Protein AF-A0A202B322-F1 (afdb_monomer_lite)

Sequence (171 aa):
MKYLLLSIAALPLSANAETVQSCRLSAQNTITISRDKKIADTYLYFIESNHNKRELIFSTEEESRGSDVQIVCAGKKQKAIIVSGEFTSNYIKGLAINEHGRIDFSEKVRPAIAYTKTSEMMIIFRTDKKWDSNNIYTVYKLTGNEKQSDESFGTDTKPSQHGYEVTILNR

Organism: Chromobacterium violaceum (NCBI:txid536)

pLDDT: mean 87.21, std 14.97, range [40.38, 97.62]

Radius of gyration: 19.53 Å; chains: 1; bounding box: 43×38×74 Å

Structure (mmCIF, N/CA/C/O backbone):
data_AF-A0A202B322-F1
#
_entry.id   AF-A0A202B322-F1
#
loop_
_atom_site.group_PDB
_atom_site.id
_atom_site.type_symbol
_atom_site.label_atom_id
_atom_site.label_alt_id
_atom_site.label_comp_id
_atom_site.label_asym_id
_atom_site.label_entity_id
_atom_site.label_seq_id
_atom_site.pdbx_PDB_ins_code
_atom_site.Cartn_x
_atom_site.Cartn_y
_atom_site.Cartn_z
_atom_site.occupancy
_atom_site.B_iso_or_equiv
_atom_site.auth_seq_id
_atom_site.auth_comp_id
_atom_site.auth_asym_id
_atom_site.auth_atom_id
_atom_site.pdbx_PDB_model_num
ATOM 1 N N . MET A 1 1 ? 26.175 20.345 -57.514 1.00 40.38 1 MET A N 1
ATOM 2 C CA . MET A 1 1 ? 26.183 19.572 -56.250 1.00 40.38 1 MET A CA 1
ATOM 3 C C . MET A 1 1 ? 24.925 19.919 -55.475 1.00 40.38 1 MET A C 1
ATOM 5 O O . MET A 1 1 ? 24.729 21.087 -55.174 1.00 40.38 1 MET A O 1
ATOM 9 N N . LYS A 1 2 ? 24.030 18.951 -55.259 1.00 40.94 2 LYS A N 1
ATOM 10 C CA . LYS A 1 2 ? 22.711 19.154 -54.641 1.00 40.94 2 LYS A CA 1
ATOM 11 C C . LYS A 1 2 ? 22.749 18.464 -53.274 1.00 40.94 2 LYS A C 1
ATOM 13 O O . 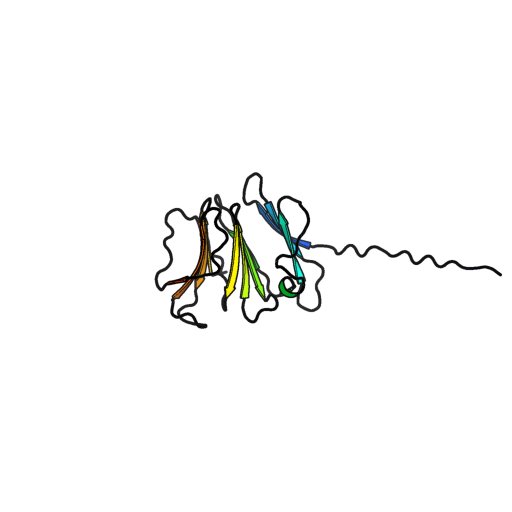LYS A 1 2 ? 22.791 17.241 -53.224 1.00 40.94 2 LYS A O 1
ATOM 18 N N . TYR A 1 3 ? 22.842 19.239 -52.194 1.00 45.84 3 TYR A N 1
ATOM 19 C CA . TYR A 1 3 ? 22.852 18.708 -50.830 1.00 45.84 3 TYR A CA 1
ATOM 20 C C . TYR A 1 3 ? 21.419 18.367 -50.419 1.00 45.84 3 TYR A C 1
ATOM 22 O O . TYR A 1 3 ? 20.568 19.250 -50.325 1.00 45.84 3 TYR A O 1
ATOM 30 N N . LEU A 1 4 ? 21.147 17.077 -50.226 1.00 48.16 4 LEU A N 1
ATOM 31 C CA . LEU A 1 4 ? 19.883 16.581 -49.694 1.00 48.16 4 LEU A CA 1
ATOM 32 C C . LEU A 1 4 ? 19.990 16.594 -48.160 1.00 48.16 4 LEU A C 1
ATOM 34 O O . LEU A 1 4 ? 20.642 15.736 -47.570 1.00 48.16 4 LEU A O 1
ATOM 38 N N . LEU A 1 5 ? 19.399 17.600 -47.517 1.00 52.56 5 LEU A N 1
ATOM 39 C CA . LEU A 1 5 ? 19.225 17.637 -46.064 1.00 52.56 5 LEU A CA 1
ATOM 40 C C . LEU A 1 5 ? 18.084 16.681 -45.692 1.00 52.56 5 LEU A C 1
ATOM 42 O O . LEU A 1 5 ? 16.914 16.993 -45.905 1.00 52.56 5 LEU A O 1
ATOM 46 N N . LEU A 1 6 ? 18.425 15.504 -45.164 1.00 46.97 6 LEU A N 1
ATOM 47 C CA . LEU A 1 6 ? 17.457 14.601 -44.543 1.00 46.97 6 LEU A CA 1
ATOM 48 C C . LEU A 1 6 ? 17.164 15.109 -43.122 1.00 46.97 6 LEU A C 1
ATOM 50 O O . LEU A 1 6 ? 17.915 14.847 -42.185 1.00 46.97 6 LEU A O 1
ATOM 54 N N . SER A 1 7 ? 16.076 15.859 -42.957 1.00 55.31 7 SER A N 1
ATOM 55 C CA . SER A 1 7 ? 15.528 16.171 -41.636 1.00 55.31 7 SER A CA 1
ATOM 56 C C . SER A 1 7 ? 14.875 14.916 -41.062 1.00 55.31 7 SER A C 1
ATOM 58 O O . SER A 1 7 ? 13.772 14.541 -41.456 1.00 55.31 7 SER A O 1
ATOM 60 N N . ILE A 1 8 ? 15.558 14.255 -40.127 1.00 57.81 8 ILE A N 1
ATOM 61 C CA . ILE A 1 8 ? 14.954 13.211 -39.298 1.00 57.81 8 ILE A CA 1
ATOM 62 C C . ILE A 1 8 ? 13.997 13.917 -38.337 1.00 57.81 8 ILE A C 1
ATOM 64 O O . ILE A 1 8 ? 14.413 14.512 -37.344 1.00 57.81 8 ILE A O 1
ATOM 68 N N . ALA A 1 9 ? 12.706 13.892 -38.663 1.00 49.44 9 ALA A N 1
ATOM 69 C CA . ALA A 1 9 ? 11.659 1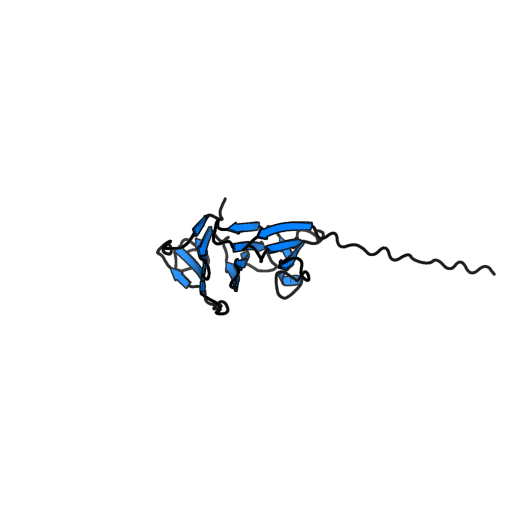4.264 -37.730 1.00 49.44 9 ALA A CA 1
ATOM 70 C C . ALA A 1 9 ? 11.661 13.237 -36.590 1.00 49.44 9 ALA A C 1
ATOM 72 O O . ALA A 1 9 ? 11.190 12.110 -36.749 1.00 49.44 9 ALA A O 1
ATOM 73 N N . ALA A 1 10 ? 12.235 13.613 -35.448 1.00 49.78 10 ALA A N 1
ATOM 74 C CA . ALA A 1 10 ? 12.072 12.877 -34.207 1.00 49.78 10 ALA A CA 1
ATOM 75 C C . ALA A 1 10 ? 10.594 12.971 -33.805 1.00 49.78 10 ALA A C 1
ATOM 77 O O . ALA A 1 10 ? 10.155 13.967 -33.233 1.00 49.78 10 ALA A O 1
ATOM 78 N N . LEU A 1 11 ? 9.804 11.957 -34.165 1.00 44.06 11 LEU A N 1
ATOM 79 C CA . LEU A 1 11 ? 8.464 11.794 -33.617 1.00 44.06 11 LEU A CA 1
ATOM 80 C C . LEU A 1 11 ? 8.628 11.635 -32.101 1.00 44.06 11 LEU A C 1
ATOM 82 O O . LEU A 1 11 ? 9.324 10.707 -31.676 1.00 44.06 11 LEU A O 1
ATOM 86 N N . PRO A 1 12 ? 8.034 12.512 -31.274 1.00 46.53 12 PRO A N 1
ATOM 87 C CA . PRO A 1 12 ? 8.040 12.294 -29.844 1.00 46.53 12 PRO A CA 1
ATOM 88 C C . PRO A 1 12 ? 7.265 11.000 -29.627 1.00 46.53 12 PRO A C 1
ATOM 90 O O . PRO A 1 12 ? 6.067 10.934 -29.909 1.00 46.53 12 PRO A O 1
ATOM 93 N N . LEU A 1 13 ? 7.946 9.945 -29.171 1.00 49.16 13 LEU A N 1
ATOM 94 C CA . LEU A 1 13 ? 7.259 8.800 -28.599 1.00 49.16 13 LEU A CA 1
ATOM 95 C C . LEU A 1 13 ? 6.502 9.337 -27.389 1.00 49.16 13 LEU A C 1
ATOM 97 O O . LEU A 1 13 ? 7.046 9.450 -26.295 1.00 49.16 13 LEU A O 1
ATOM 101 N N . SER A 1 14 ? 5.240 9.697 -27.595 1.00 49.31 14 SER A N 1
ATOM 102 C CA . SER A 1 14 ? 4.292 9.861 -26.513 1.00 49.31 14 SER A CA 1
ATOM 103 C C . SER A 1 14 ? 4.227 8.488 -25.850 1.00 49.31 14 SER A C 1
ATOM 105 O O . SER A 1 14 ? 3.623 7.547 -26.384 1.00 49.31 14 SER A O 1
ATOM 107 N N . ALA A 1 15 ? 4.949 8.327 -24.741 1.00 56.22 15 ALA A N 1
ATOM 108 C CA . ALA A 1 15 ? 4.733 7.226 -23.825 1.00 56.22 15 ALA A CA 1
ATOM 109 C C . ALA A 1 15 ? 3.253 7.318 -23.444 1.00 56.22 15 ALA A C 1
ATOM 111 O O . ALA A 1 15 ? 2.832 8.239 -22.751 1.00 56.22 15 ALA A O 1
ATOM 112 N N . ASN A 1 16 ? 2.435 6.462 -24.057 1.00 62.97 16 ASN A N 1
ATOM 113 C CA . ASN A 1 16 ? 1.003 6.435 -23.815 1.00 62.97 16 ASN A CA 1
ATOM 114 C C . ASN A 1 16 ? 0.840 5.831 -22.423 1.00 62.97 16 ASN A C 1
ATOM 116 O O . ASN A 1 16 ? 0.845 4.610 -22.281 1.00 62.97 16 ASN A O 1
ATOM 120 N N . ALA A 1 17 ? 0.814 6.696 -21.414 1.00 81.69 17 ALA A N 1
ATOM 121 C CA . ALA A 1 17 ? 0.527 6.324 -20.046 1.00 81.69 17 ALA A CA 1
ATOM 122 C C . ALA A 1 17 ? -0.942 5.891 -19.974 1.00 81.69 17 ALA A C 1
ATOM 124 O O . ALA A 1 17 ? -1.850 6.678 -20.239 1.00 81.69 17 ALA A O 1
ATOM 125 N N . GLU A 1 18 ? -1.172 4.625 -19.655 1.00 92.88 18 GLU A N 1
ATOM 126 C CA . GLU A 1 18 ? -2.502 4.076 -19.424 1.00 92.88 18 GLU A CA 1
ATOM 127 C C . GLU A 1 18 ? -2.890 4.354 -17.970 1.00 92.88 18 GLU A C 1
ATOM 129 O O . GLU A 1 18 ? -2.190 3.939 -17.041 1.00 92.88 18 GLU A O 1
ATOM 134 N N . THR A 1 19 ? -4.010 5.041 -17.750 1.00 94.44 19 THR A N 1
ATOM 135 C CA . THR A 1 19 ? -4.616 5.118 -16.418 1.00 94.44 19 THR A CA 1
ATOM 136 C C . THR A 1 19 ? -5.150 3.743 -16.032 1.00 94.44 19 THR A C 1
ATOM 138 O O . THR A 1 19 ? -6.032 3.212 -16.700 1.00 94.44 19 THR A O 1
ATOM 141 N N . VAL A 1 20 ? -4.637 3.185 -14.935 1.00 95.44 20 VAL A N 1
ATOM 142 C CA . VAL A 1 20 ? -5.043 1.868 -14.427 1.00 95.44 20 VAL A CA 1
ATOM 143 C C . VAL A 1 20 ? -6.197 2.008 -13.440 1.00 95.44 20 VAL A C 1
ATOM 145 O O . VAL A 1 20 ? -7.162 1.255 -13.503 1.00 95.44 20 VAL A O 1
ATOM 148 N N . GLN A 1 21 ? -6.109 2.976 -12.523 1.00 96.44 21 GLN A N 1
ATOM 149 C CA . GLN A 1 21 ? -7.132 3.206 -11.507 1.00 96.44 21 GLN A CA 1
ATOM 150 C C . GLN A 1 21 ? -7.073 4.648 -11.004 1.00 96.44 21 GLN A C 1
ATOM 152 O O . GLN A 1 21 ? -5.992 5.172 -10.748 1.00 96.44 21 GLN A O 1
ATOM 157 N N . SER A 1 22 ? -8.237 5.251 -10.764 1.00 95.81 22 SER A N 1
ATOM 158 C CA . SER A 1 22 ? -8.353 6.511 -10.024 1.00 95.81 22 SER A CA 1
ATOM 159 C C . SER A 1 22 ? -9.245 6.321 -8.801 1.00 95.81 22 SER A C 1
ATOM 161 O O . SER A 1 22 ? -10.328 5.737 -8.891 1.00 95.81 22 SER A O 1
ATOM 163 N N . CYS A 1 23 ? -8.796 6.816 -7.650 1.00 95.38 23 CYS A N 1
ATOM 164 C CA . CYS A 1 23 ? -9.514 6.777 -6.382 1.00 95.38 23 CYS A CA 1
ATOM 165 C C . CYS A 1 23 ? -9.635 8.193 -5.823 1.00 95.38 23 CYS A C 1
ATOM 167 O O . CYS A 1 23 ? -8.653 8.813 -5.415 1.00 95.38 23 CYS A O 1
ATOM 169 N N . ARG A 1 24 ? -10.865 8.703 -5.771 1.00 94.56 24 ARG A N 1
ATOM 170 C CA . ARG A 1 24 ? -11.173 9.979 -5.121 1.00 94.56 24 ARG A CA 1
ATOM 171 C C . ARG A 1 24 ? -11.174 9.795 -3.606 1.00 94.56 24 ARG A C 1
ATOM 173 O O . ARG A 1 24 ? -12.180 9.315 -3.090 1.00 94.56 24 ARG A O 1
ATOM 180 N N . LEU A 1 25 ? -10.083 10.150 -2.929 1.00 92.56 25 LEU A N 1
ATOM 181 C CA . LEU A 1 25 ? -9.914 10.024 -1.478 1.00 92.56 25 LEU A CA 1
ATOM 182 C C . LEU A 1 25 ? -10.816 11.000 -0.704 1.00 92.56 25 LEU A C 1
ATOM 184 O O . LEU A 1 25 ? -11.389 10.617 0.312 1.00 92.56 25 LEU A O 1
ATOM 188 N N . SER A 1 26 ? -11.043 12.203 -1.245 1.00 90.38 26 SER A N 1
ATOM 189 C CA . SER A 1 26 ? -12.009 13.184 -0.724 1.00 90.38 26 SER A CA 1
ATOM 190 C C . SER A 1 26 ? -12.573 14.105 -1.797 1.00 90.38 26 SER A C 1
ATOM 192 O O . SER A 1 26 ? -12.398 13.895 -2.997 1.00 90.38 26 SER A O 1
ATOM 194 N N . ALA A 1 27 ? -13.277 15.159 -1.383 1.00 88.81 27 ALA A N 1
ATOM 195 C CA . ALA A 1 27 ? -13.767 16.158 -2.310 1.00 88.81 27 ALA A CA 1
ATOM 196 C C . ALA A 1 27 ? -12.632 16.843 -3.099 1.00 88.81 27 ALA A C 1
ATOM 198 O O . ALA A 1 27 ? -12.846 17.123 -4.278 1.00 88.81 27 ALA A O 1
ATOM 199 N N . GLN A 1 28 ? -11.455 17.044 -2.500 1.00 88.69 28 GLN A N 1
ATOM 200 C CA . GLN A 1 28 ? -10.330 17.773 -3.097 1.00 88.69 28 GLN A CA 1
ATOM 201 C C . GLN A 1 28 ? -9.115 16.894 -3.397 1.00 88.69 28 GLN A C 1
ATOM 203 O O . GLN A 1 28 ? -8.145 17.413 -3.934 1.00 88.69 28 GLN A O 1
ATOM 208 N N . ASN A 1 29 ? -9.138 15.605 -3.047 1.00 91.12 29 ASN A N 1
ATOM 209 C CA . ASN A 1 29 ? -8.007 14.707 -3.258 1.00 91.12 29 ASN A CA 1
ATOM 210 C C . ASN A 1 29 ? -8.406 13.481 -4.087 1.00 91.12 29 ASN A C 1
ATOM 212 O O . ASN A 1 29 ? -9.253 12.687 -3.675 1.00 91.12 29 ASN A O 1
ATOM 216 N N . THR A 1 30 ? -7.792 13.318 -5.255 1.00 95.62 30 THR A N 1
ATOM 217 C CA . THR A 1 30 ? -7.893 12.128 -6.106 1.00 95.62 30 THR A CA 1
ATOM 218 C C . THR A 1 30 ? -6.502 11.612 -6.416 1.00 95.62 30 THR A C 1
ATOM 220 O O . THR A 1 30 ? -5.665 12.364 -6.906 1.00 95.62 30 THR A O 1
ATOM 223 N N . ILE A 1 31 ? -6.280 10.324 -6.166 1.00 96.25 31 ILE A N 1
ATOM 224 C CA . ILE A 1 31 ? -5.060 9.630 -6.566 1.00 96.25 31 ILE A CA 1
ATOM 225 C C . ILE A 1 31 ? -5.338 8.831 -7.830 1.00 96.25 31 ILE A C 1
ATOM 227 O O . ILE A 1 31 ? -6.306 8.071 -7.886 1.00 96.25 31 ILE A O 1
ATOM 231 N N . THR A 1 32 ? -4.469 8.977 -8.820 1.00 97.06 32 THR A N 1
ATOM 232 C CA . THR A 1 32 ? -4.475 8.209 -10.059 1.00 97.06 32 THR A CA 1
ATOM 233 C C . THR A 1 32 ? -3.208 7.373 -10.130 1.00 97.06 32 THR A C 1
ATOM 235 O O . THR A 1 32 ? -2.104 7.887 -9.969 1.00 97.06 32 THR A O 1
ATOM 238 N N . ILE A 1 33 ? -3.375 6.080 -10.388 1.00 97.25 33 ILE A N 1
ATOM 239 C CA . ILE A 1 33 ? -2.287 5.177 -10.740 1.00 97.25 33 ILE A CA 1
ATOM 240 C C . ILE A 1 33 ? -2.326 4.963 -12.241 1.00 97.25 33 ILE A C 1
ATOM 242 O O . ILE A 1 33 ? -3.357 4.601 -12.816 1.00 97.25 33 ILE A O 1
ATOM 246 N N . SER A 1 34 ? -1.183 5.184 -12.872 1.00 96.75 34 SER A N 1
ATOM 247 C CA . SER A 1 34 ? -0.978 4.948 -14.294 1.00 96.75 34 SER A CA 1
ATOM 248 C C . SER A 1 34 ? 0.222 4.043 -14.508 1.00 96.75 34 SER A C 1
ATOM 250 O O . SER A 1 34 ? 1.062 3.872 -13.622 1.00 96.75 34 SER A O 1
ATOM 252 N N . ARG A 1 35 ? 0.318 3.471 -15.702 1.00 96.25 35 ARG A N 1
ATOM 253 C CA . ARG A 1 35 ? 1.471 2.678 -16.118 1.00 96.25 35 ARG A CA 1
ATOM 254 C C . ARG A 1 35 ? 1.881 3.020 -17.541 1.00 96.25 35 ARG A C 1
ATOM 256 O O . ARG A 1 35 ? 1.039 3.394 -18.353 1.00 96.25 35 ARG A O 1
ATOM 263 N N . ASP A 1 36 ? 3.168 2.915 -17.834 1.00 94.56 36 ASP A N 1
ATOM 264 C CA . ASP A 1 36 ? 3.673 3.058 -19.203 1.00 94.56 36 ASP A CA 1
ATOM 265 C C . ASP A 1 36 ? 3.480 1.782 -20.022 1.00 94.56 36 ASP A C 1
ATOM 267 O O . ASP A 1 36 ? 2.888 0.810 -19.563 1.00 94.56 36 ASP A O 1
ATOM 271 N N . LYS A 1 37 ? 3.972 1.777 -21.265 1.00 86.75 37 LYS A N 1
ATOM 272 C CA . LYS A 1 37 ? 3.970 0.581 -22.111 1.00 86.75 37 LYS A CA 1
ATOM 273 C C . LYS A 1 37 ? 4.722 -0.570 -21.436 1.00 86.75 37 LYS A C 1
ATOM 275 O O . LYS A 1 37 ? 5.705 -0.367 -20.727 1.00 86.75 37 LYS A O 1
ATOM 280 N N . LYS A 1 38 ? 4.259 -1.790 -21.712 1.00 90.06 38 LYS A N 1
ATOM 281 C CA . LYS A 1 38 ? 4.845 -3.029 -21.192 1.00 90.06 38 LYS A CA 1
ATOM 282 C C . LYS A 1 38 ? 6.316 -3.157 -21.616 1.00 90.06 38 LYS A C 1
ATOM 284 O O . LYS A 1 38 ? 6.630 -2.987 -22.793 1.00 90.06 38 LYS A O 1
ATOM 289 N N . ILE A 1 39 ? 7.193 -3.504 -20.675 1.00 86.56 39 ILE A N 1
ATOM 290 C CA . ILE A 1 39 ? 8.612 -3.809 -20.901 1.00 86.56 39 ILE A CA 1
ATOM 291 C C . ILE A 1 39 ? 8.840 -5.268 -20.489 1.00 86.56 39 ILE A C 1
ATOM 293 O O . ILE A 1 39 ? 8.919 -5.585 -19.296 1.00 86.56 39 ILE A O 1
ATOM 297 N N . ALA A 1 40 ? 8.938 -6.160 -21.478 1.00 88.88 40 ALA A N 1
ATOM 298 C CA . ALA A 1 40 ? 8.834 -7.611 -21.286 1.00 88.88 40 ALA A CA 1
ATOM 299 C C . ALA A 1 40 ? 7.511 -7.993 -20.587 1.00 88.88 40 ALA A C 1
ATOM 301 O O . ALA A 1 40 ? 6.443 -7.749 -21.150 1.00 88.88 40 ALA A O 1
ATOM 302 N N . ASP A 1 41 ? 7.561 -8.539 -19.368 1.00 89.69 41 ASP A N 1
ATOM 303 C CA . ASP A 1 41 ? 6.376 -8.957 -18.601 1.00 89.69 41 ASP A CA 1
ATOM 304 C C . ASP A 1 41 ? 5.937 -8.000 -17.491 1.00 89.69 41 ASP A C 1
ATOM 306 O O . ASP A 1 41 ? 5.038 -8.296 -16.711 1.00 89.69 41 ASP A O 1
ATOM 310 N N . THR A 1 42 ? 6.509 -6.802 -17.475 1.00 94.06 42 THR A N 1
ATOM 311 C CA . THR A 1 42 ? 6.282 -5.809 -16.418 1.00 94.06 42 THR A CA 1
ATOM 312 C C . THR A 1 42 ? 5.865 -4.470 -17.004 1.00 94.06 42 THR A C 1
ATOM 314 O O . THR A 1 42 ? 6.015 -4.218 -18.202 1.00 94.06 42 THR A O 1
ATOM 317 N N . TYR A 1 43 ? 5.370 -3.593 -16.142 1.00 95.94 43 TYR A N 1
ATOM 318 C CA . TYR A 1 43 ? 5.062 -2.209 -16.469 1.00 95.94 43 TYR A CA 1
ATOM 319 C C . TYR A 1 43 ? 5.762 -1.285 -15.477 1.00 95.94 43 TYR A C 1
ATOM 321 O O . TYR A 1 43 ? 5.979 -1.670 -14.329 1.00 95.94 43 TYR A O 1
ATOM 329 N N . LEU A 1 44 ? 6.097 -0.071 -15.912 1.00 95.94 44 LEU A N 1
ATOM 330 C CA . LEU A 1 44 ? 6.564 0.989 -15.023 1.00 95.94 44 LEU A CA 1
ATOM 331 C C . LEU A 1 44 ? 5.349 1.754 -14.489 1.00 95.94 44 LEU A C 1
ATOM 333 O O . LEU A 1 44 ? 4.564 2.276 -15.286 1.00 95.94 44 LEU A O 1
ATOM 337 N N . TYR A 1 45 ? 5.173 1.773 -13.167 1.00 96.94 45 TYR A N 1
ATOM 338 C CA . TYR A 1 45 ? 4.007 2.352 -12.498 1.00 96.94 45 TYR A CA 1
ATOM 339 C C . TYR A 1 45 ? 4.293 3.721 -11.898 1.00 96.94 45 TYR A C 1
ATOM 341 O O . TYR A 1 45 ? 5.382 4.011 -11.403 1.00 96.94 45 TYR A O 1
ATOM 349 N N . PHE A 1 46 ? 3.257 4.547 -11.907 1.00 96.81 46 PHE A N 1
ATOM 350 C CA . PHE A 1 46 ? 3.329 5.932 -11.495 1.00 96.81 46 PHE A CA 1
ATOM 351 C C . PHE A 1 46 ? 2.100 6.329 -10.699 1.00 96.81 46 PHE A C 1
ATOM 353 O O . PHE A 1 46 ? 1.004 5.805 -10.915 1.00 96.81 46 PHE A O 1
ATOM 360 N N . ILE A 1 47 ? 2.294 7.308 -9.828 1.00 96.12 47 ILE A N 1
ATOM 361 C CA . ILE A 1 47 ? 1.271 7.928 -9.009 1.00 96.12 47 ILE A CA 1
ATOM 362 C C . ILE A 1 47 ? 1.129 9.408 -9.356 1.00 96.12 47 ILE A C 1
ATOM 364 O O . ILE A 1 47 ? 2.094 10.103 -9.666 1.00 96.12 47 ILE A O 1
ATOM 368 N N . GLU A 1 48 ? -0.102 9.889 -9.303 1.00 95.31 48 GLU A N 1
ATOM 369 C CA . GLU A 1 48 ? -0.459 11.282 -9.514 1.00 95.31 48 GLU A CA 1
ATOM 370 C C . GLU A 1 48 ? -1.539 11.672 -8.501 1.00 95.31 48 GLU A C 1
ATOM 372 O O . GLU A 1 48 ? -2.521 10.948 -8.332 1.00 95.31 48 GLU A O 1
ATOM 377 N N . SER A 1 49 ? -1.379 12.813 -7.829 1.00 92.94 49 SER A N 1
ATOM 378 C CA . SER A 1 49 ? -2.415 13.396 -6.965 1.00 92.94 49 SER A CA 1
ATOM 379 C C . SER A 1 49 ? -2.999 14.635 -7.629 1.00 92.94 49 SER A C 1
ATOM 381 O O . SER A 1 49 ? -2.245 15.511 -8.037 1.00 92.94 49 SER A O 1
ATOM 383 N N . ASN A 1 50 ? -4.326 14.739 -7.718 1.00 88.50 50 ASN A N 1
ATOM 384 C CA . ASN A 1 50 ? -5.044 15.937 -8.177 1.00 88.50 50 ASN A CA 1
ATOM 385 C C . ASN A 1 50 ? -4.600 16.497 -9.533 1.00 88.50 50 ASN A C 1
ATOM 387 O O . ASN A 1 50 ? -4.584 17.709 -9.724 1.00 88.50 50 ASN A O 1
ATOM 391 N N . HIS A 1 51 ? -4.262 15.619 -10.475 1.00 77.62 51 HIS A N 1
ATOM 392 C CA . HIS A 1 51 ? -3.746 16.008 -11.790 1.00 77.62 51 HIS A CA 1
ATOM 393 C C . HIS A 1 51 ? -2.416 16.789 -11.752 1.00 77.62 51 HIS A C 1
ATOM 395 O O . HIS A 1 51 ? -2.117 17.580 -12.649 1.00 77.62 51 HIS A O 1
ATOM 401 N N . ASN A 1 52 ? -1.638 16.626 -10.676 1.00 85.50 52 ASN A N 1
ATOM 402 C CA . ASN A 1 52 ? -0.300 17.198 -10.563 1.00 85.50 52 ASN A CA 1
ATOM 403 C C . ASN A 1 52 ? 0.712 16.414 -11.410 1.00 85.50 52 ASN A C 1
ATOM 405 O O . ASN A 1 52 ? 0.383 15.536 -12.200 1.00 85.50 52 ASN A O 1
ATOM 409 N N . LYS A 1 53 ? 1.997 16.732 -11.249 1.00 89.56 53 LYS A N 1
ATOM 410 C CA . LYS A 1 53 ? 3.065 15.986 -11.905 1.00 89.56 53 LYS A CA 1
ATOM 411 C C . LYS A 1 53 ? 2.981 14.497 -11.538 1.00 89.56 53 LYS A C 1
ATOM 413 O O . LYS A 1 53 ? 2.921 14.138 -10.367 1.00 89.56 53 LYS A O 1
ATOM 418 N N . ARG A 1 54 ? 3.024 13.651 -12.565 1.00 91.81 54 ARG A N 1
ATOM 419 C CA . ARG A 1 54 ? 3.183 12.201 -12.452 1.00 91.81 54 ARG A CA 1
ATOM 420 C C . ARG A 1 54 ? 4.552 11.866 -11.854 1.00 91.81 54 ARG A C 1
ATOM 422 O O . ARG A 1 54 ? 5.577 12.326 -12.360 1.00 91.81 54 ARG A O 1
ATOM 429 N N . GLU A 1 55 ? 4.561 11.030 -10.827 1.00 94.75 55 GLU A N 1
ATOM 430 C CA . GLU A 1 55 ? 5.759 10.576 -10.118 1.00 94.75 55 GLU A CA 1
ATOM 431 C C . GLU A 1 55 ? 5.844 9.051 -10.136 1.00 94.75 55 GLU A C 1
ATOM 433 O O . GLU A 1 55 ? 4.838 8.365 -10.306 1.00 94.75 55 GLU A O 1
ATOM 438 N N . LEU A 1 56 ? 7.050 8.505 -9.992 1.00 95.62 56 LEU A N 1
ATOM 439 C CA . LEU A 1 56 ? 7.235 7.065 -9.839 1.00 95.62 56 LEU A CA 1
ATOM 440 C C . LEU A 1 56 ? 6.506 6.579 -8.580 1.00 95.62 56 LEU A C 1
ATOM 442 O O . LEU A 1 56 ? 6.479 7.270 -7.561 1.00 95.62 56 LEU A O 1
ATOM 446 N N . ILE A 1 57 ? 5.880 5.401 -8.649 1.00 95.31 57 ILE A N 1
ATOM 447 C CA . ILE A 1 57 ? 5.119 4.880 -7.505 1.00 95.31 57 ILE A CA 1
ATOM 448 C C . ILE A 1 57 ? 6.036 4.541 -6.309 1.00 95.31 57 ILE A C 1
ATOM 450 O O . ILE A 1 57 ? 5.618 4.654 -5.153 1.00 95.31 57 ILE A O 1
ATOM 454 N N . PHE A 1 58 ? 7.300 4.205 -6.584 1.00 94.94 58 PHE A N 1
ATOM 455 C CA . PHE A 1 58 ? 8.394 4.059 -5.620 1.00 94.94 58 PHE A CA 1
ATOM 456 C C . PHE A 1 58 ? 9.597 4.928 -6.022 1.00 94.94 58 PHE A C 1
ATOM 458 O O . PHE A 1 58 ? 9.583 5.587 -7.057 1.00 94.94 58 PHE A O 1
ATOM 465 N N . SER A 1 59 ? 10.645 4.951 -5.198 1.00 92.44 59 SER A N 1
ATOM 466 C CA . SER A 1 59 ? 11.743 5.924 -5.298 1.00 92.44 59 SER A CA 1
ATOM 467 C C . SER A 1 59 ? 12.555 5.835 -6.593 1.00 92.44 59 SER A C 1
ATOM 469 O O . SER A 1 59 ? 13.152 6.826 -7.010 1.00 92.44 59 SER A O 1
ATOM 471 N N . THR A 1 60 ? 12.598 4.664 -7.232 1.00 94.12 60 THR A N 1
ATOM 472 C CA . THR A 1 60 ? 13.356 4.435 -8.469 1.00 94.12 60 THR A CA 1
ATOM 473 C C . THR A 1 60 ? 12.499 3.777 -9.547 1.00 94.12 60 THR A C 1
ATOM 475 O O . THR A 1 60 ? 11.438 3.207 -9.270 1.00 94.12 60 THR A O 1
ATOM 478 N N . GLU A 1 61 ? 12.956 3.848 -10.802 1.00 93.56 61 GLU A N 1
ATOM 479 C CA . GLU A 1 61 ? 12.304 3.146 -11.913 1.00 93.56 61 GLU A CA 1
ATOM 480 C C . GLU A 1 61 ? 12.309 1.630 -11.699 1.00 93.56 61 GLU A C 1
ATOM 482 O O . GLU A 1 61 ? 11.313 0.964 -11.971 1.00 93.56 61 GLU A O 1
ATOM 487 N N . GLU A 1 62 ? 13.409 1.092 -11.166 1.00 92.56 62 GLU A N 1
ATOM 488 C CA . GLU A 1 62 ? 13.545 -0.331 -10.857 1.00 92.56 62 GLU A CA 1
ATOM 489 C C . GLU A 1 62 ? 12.523 -0.770 -9.810 1.00 92.56 62 GLU A C 1
ATOM 491 O O . GLU A 1 62 ? 11.809 -1.747 -10.024 1.00 92.56 62 GLU A O 1
ATOM 496 N N . GLU A 1 63 ? 12.382 -0.019 -8.718 1.00 93.81 63 GLU A N 1
ATOM 497 C CA . GLU A 1 63 ? 11.393 -0.319 -7.683 1.00 93.81 63 GLU A CA 1
ATOM 498 C C . GLU A 1 63 ? 9.955 -0.121 -8.166 1.00 93.81 63 GLU A C 1
ATOM 500 O O . GLU A 1 63 ? 9.041 -0.726 -7.622 1.00 93.81 63 GLU A O 1
ATOM 505 N N . SER A 1 64 ? 9.742 0.720 -9.178 1.00 95.44 64 SER A N 1
ATOM 506 C CA . SER A 1 64 ? 8.421 1.018 -9.747 1.00 95.44 64 SER A CA 1
ATOM 507 C C . SER A 1 64 ? 8.023 0.085 -10.888 1.00 95.44 64 SER A C 1
ATOM 509 O O . SER A 1 64 ? 6.901 0.168 -11.399 1.00 95.44 64 SER A O 1
ATOM 511 N N . ARG A 1 65 ? 8.926 -0.804 -11.308 1.00 95.25 65 ARG A N 1
ATOM 512 C CA . ARG A 1 65 ? 8.682 -1.793 -12.352 1.00 95.25 65 ARG A CA 1
ATOM 513 C C . ARG A 1 65 ? 8.072 -3.046 -11.734 1.00 95.25 65 ARG A C 1
ATOM 515 O O . ARG A 1 65 ? 8.710 -3.698 -10.913 1.00 95.25 65 ARG A O 1
ATOM 522 N N . GLY A 1 66 ? 6.854 -3.399 -12.143 1.00 95.00 66 GLY A N 1
ATOM 523 C CA . GLY A 1 66 ? 6.150 -4.530 -11.540 1.00 95.00 66 GLY A CA 1
ATOM 524 C C . GLY A 1 66 ? 5.288 -5.373 -12.472 1.00 95.00 66 GLY A C 1
ATOM 525 O O . GLY A 1 66 ? 4.864 -4.929 -13.547 1.00 95.00 66 GLY A O 1
ATOM 526 N N . SER A 1 67 ? 5.033 -6.601 -12.029 1.00 94.75 67 SER A N 1
ATOM 527 C CA . SER A 1 67 ? 4.087 -7.576 -12.586 1.00 94.75 67 SER A CA 1
ATOM 528 C C . SER A 1 67 ? 2.985 -7.898 -11.573 1.00 94.75 67 SER A C 1
ATOM 530 O O . SER A 1 67 ? 3.093 -7.573 -10.391 1.00 94.75 67 SER A O 1
ATOM 532 N N . ASP A 1 68 ? 1.886 -8.485 -12.061 1.00 94.62 68 ASP A N 1
ATOM 533 C CA . ASP A 1 68 ? 0.742 -8.911 -11.238 1.00 94.62 68 ASP A CA 1
ATOM 534 C C . ASP A 1 68 ? 0.263 -7.821 -10.251 1.00 94.62 68 ASP A C 1
ATOM 536 O O . ASP A 1 68 ? 0.051 -8.045 -9.059 1.00 94.62 68 ASP A O 1
ATOM 540 N N . VAL A 1 69 ? 0.166 -6.575 -10.724 1.00 96.12 69 VAL A N 1
ATOM 541 C CA . VAL A 1 69 ? -0.216 -5.442 -9.874 1.00 96.12 69 VAL A CA 1
ATOM 542 C C . VAL A 1 69 ? -1.733 -5.377 -9.739 1.00 96.12 69 VAL A C 1
ATOM 544 O O . VAL A 1 69 ? -2.458 -5.285 -10.727 1.00 96.12 69 VAL A O 1
ATOM 547 N N . GLN A 1 70 ? -2.202 -5.366 -8.495 1.00 96.75 70 GLN A N 1
ATOM 548 C CA . GLN A 1 70 ? -3.593 -5.169 -8.113 1.00 96.75 70 GLN A CA 1
ATOM 549 C C . GLN A 1 70 ? -3.757 -3.810 -7.444 1.00 96.75 70 GLN A C 1
ATOM 551 O O . GLN A 1 70 ? -2.942 -3.424 -6.601 1.00 96.75 70 GLN A O 1
ATOM 556 N N . ILE A 1 71 ? -4.827 -3.103 -7.805 1.00 97.25 71 ILE A N 1
ATOM 557 C CA . ILE A 1 71 ? -5.138 -1.775 -7.282 1.00 97.25 71 ILE A CA 1
ATOM 558 C C . ILE A 1 71 ? -6.592 -1.744 -6.829 1.00 97.25 71 ILE A C 1
ATOM 560 O O . ILE A 1 71 ? -7.487 -2.113 -7.586 1.00 97.25 71 ILE A O 1
ATOM 564 N N . VAL A 1 72 ? -6.835 -1.294 -5.599 1.00 96.50 72 VAL A N 1
ATOM 565 C CA . VAL A 1 72 ? -8.170 -1.265 -4.992 1.00 96.50 72 VAL A CA 1
ATOM 566 C C . VAL A 1 72 ? -8.415 0.085 -4.328 1.00 96.50 72 VAL A C 1
ATOM 568 O O . VAL A 1 72 ? -7.601 0.541 -3.527 1.00 96.50 72 VAL A O 1
ATOM 571 N N . CYS A 1 73 ? -9.566 0.705 -4.608 1.00 96.00 73 CYS A N 1
ATOM 572 C CA . CYS A 1 73 ? -10.096 1.775 -3.763 1.00 96.00 73 CYS A CA 1
ATOM 573 C C . CYS A 1 73 ? -10.858 1.142 -2.586 1.00 96.00 73 CYS A C 1
ATOM 575 O O . CYS A 1 73 ? -11.894 0.506 -2.787 1.00 96.00 73 CYS A O 1
ATOM 577 N N . ALA A 1 74 ? -10.355 1.304 -1.367 1.00 95.38 74 ALA A N 1
ATOM 578 C CA . ALA A 1 74 ? -10.964 0.796 -0.144 1.00 95.38 74 ALA A CA 1
ATOM 579 C C . ALA A 1 74 ? -11.809 1.869 0.553 1.00 95.38 74 ALA A C 1
ATOM 581 O O . ALA A 1 74 ? -11.448 3.043 0.546 1.00 95.38 74 ALA A O 1
ATOM 582 N N . GLY A 1 75 ? -12.902 1.444 1.190 1.00 92.06 75 GLY A N 1
ATOM 583 C CA . GLY A 1 75 ? -13.821 2.303 1.939 1.00 92.06 75 GLY A CA 1
ATOM 584 C C . GLY A 1 75 ? -14.823 3.086 1.077 1.00 92.06 75 GLY A C 1
ATOM 585 O O . GLY A 1 75 ? -14.615 3.350 -0.107 1.00 92.06 75 GLY A O 1
ATOM 586 N N . LYS A 1 76 ? -15.963 3.440 1.677 1.00 89.69 76 LYS A N 1
ATOM 587 C CA . LYS A 1 76 ? -17.045 4.225 1.064 1.00 89.69 76 LYS A CA 1
ATOM 588 C C . LYS A 1 76 ? -16.992 5.690 1.485 1.00 89.69 76 LYS A C 1
ATOM 590 O O . LYS A 1 76 ? -17.087 6.551 0.610 1.00 89.69 76 LYS A O 1
ATOM 595 N N . LYS A 1 77 ? -16.873 5.978 2.789 1.00 88.19 77 LYS A N 1
ATOM 596 C CA . LYS A 1 77 ? -16.780 7.363 3.296 1.00 88.19 77 LYS A CA 1
ATOM 597 C C . LYS A 1 77 ? -15.325 7.738 3.530 1.00 88.19 77 LYS A C 1
ATOM 599 O O . LYS A 1 77 ? -14.890 8.765 3.028 1.00 88.19 77 LYS A O 1
ATOM 604 N N . GLN A 1 78 ? -14.590 6.877 4.229 1.00 86.56 78 GLN A N 1
ATOM 605 C CA . GLN A 1 78 ? -13.156 7.028 4.466 1.00 86.56 78 GLN A CA 1
ATOM 606 C C . GLN A 1 78 ? -12.385 6.192 3.458 1.00 86.56 78 GLN A C 1
ATOM 608 O O . GLN A 1 78 ? -12.371 4.963 3.548 1.00 86.56 78 GLN A O 1
ATOM 613 N N . LYS A 1 79 ? -11.798 6.856 2.462 1.00 92.81 79 LYS A N 1
ATOM 614 C CA . LYS A 1 79 ? -11.247 6.189 1.287 1.00 92.81 79 LYS A CA 1
ATOM 615 C C . LYS A 1 79 ? -9.732 6.079 1.342 1.00 92.81 79 LYS A C 1
ATOM 617 O O . LYS A 1 79 ? -9.046 7.006 1.764 1.00 92.81 79 LYS A O 1
ATOM 622 N N . ALA A 1 80 ? -9.228 4.954 0.859 1.00 95.31 80 ALA A N 1
ATOM 623 C CA . ALA A 1 80 ? -7.814 4.731 0.599 1.00 95.31 80 ALA A CA 1
ATOM 624 C C . ALA A 1 80 ? -7.638 4.083 -0.777 1.00 95.31 80 ALA A C 1
ATOM 626 O O . ALA A 1 80 ? -8.539 3.400 -1.263 1.00 95.31 80 ALA A O 1
ATOM 627 N N . ILE A 1 81 ? -6.481 4.273 -1.398 1.00 97.06 81 ILE A N 1
ATOM 628 C CA . ILE A 1 81 ? -6.036 3.476 -2.543 1.00 97.06 81 ILE A CA 1
ATOM 629 C C . ILE A 1 81 ? -4.953 2.517 -2.076 1.00 97.06 81 ILE A C 1
ATOM 631 O O . ILE A 1 81 ? -4.070 2.915 -1.325 1.00 97.06 81 ILE A O 1
ATOM 635 N N . ILE A 1 82 ? -5.030 1.260 -2.494 1.00 97.62 82 ILE A N 1
ATOM 636 C CA . ILE A 1 82 ? -4.080 0.212 -2.121 1.00 97.62 82 ILE A CA 1
ATOM 637 C C . ILE A 1 82 ? -3.545 -0.398 -3.402 1.00 97.62 82 ILE A C 1
ATOM 639 O O . ILE A 1 82 ? -4.328 -0.778 -4.270 1.00 97.62 82 ILE A O 1
ATOM 643 N N . VAL A 1 83 ? -2.226 -0.492 -3.506 1.00 97.62 83 VAL A N 1
ATOM 644 C CA . VAL A 1 83 ? -1.506 -1.086 -4.631 1.00 97.62 83 VAL A CA 1
ATOM 645 C C . VAL A 1 83 ? -0.658 -2.228 -4.093 1.00 97.62 83 VAL A C 1
ATOM 647 O O . VAL A 1 83 ? 0.051 -2.050 -3.109 1.00 97.62 83 VAL A O 1
ATOM 650 N N . SER A 1 84 ? -0.71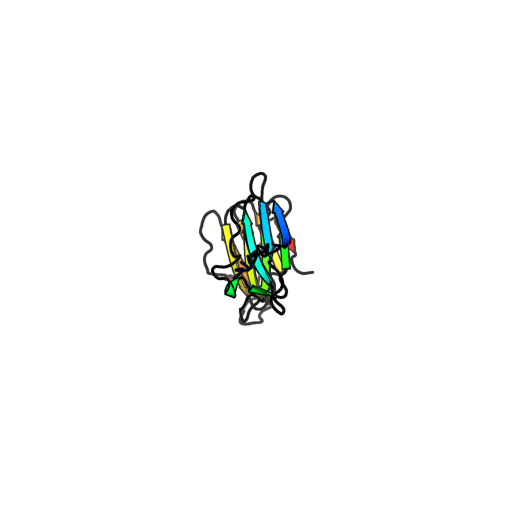1 -3.399 -4.722 1.00 97.25 84 SER A N 1
ATOM 651 C CA . SER A 1 84 ? 0.154 -4.531 -4.367 1.00 97.25 84 SER A CA 1
ATOM 652 C C . SER A 1 84 ? 0.538 -5.333 -5.600 1.00 97.25 84 SER A C 1
ATOM 654 O O . SER A 1 84 ? -0.306 -5.598 -6.453 1.00 97.25 84 SER A O 1
ATOM 656 N N . GLY A 1 85 ? 1.791 -5.754 -5.695 1.00 96.06 85 GLY A N 1
ATOM 657 C CA . GLY A 1 85 ? 2.260 -6.568 -6.809 1.00 96.06 85 GLY A CA 1
ATOM 658 C C . GLY A 1 85 ? 3.699 -7.018 -6.636 1.00 96.06 85 GLY A C 1
ATOM 659 O O . GLY A 1 85 ? 4.321 -6.821 -5.590 1.00 96.06 85 GLY A O 1
ATOM 660 N N . GLU A 1 86 ? 4.225 -7.629 -7.683 1.00 95.25 86 GLU A N 1
ATOM 661 C CA . GLU A 1 86 ? 5.611 -8.070 -7.742 1.00 95.25 86 GLU A CA 1
ATOM 662 C C . GLU A 1 86 ? 6.470 -6.926 -8.286 1.00 95.25 86 GLU A C 1
ATOM 664 O O . GLU A 1 86 ? 6.647 -6.788 -9.494 1.00 95.25 86 GLU A O 1
ATOM 669 N N . PHE A 1 87 ? 6.973 -6.069 -7.396 1.00 93.50 87 PHE A N 1
ATOM 670 C CA . PHE A 1 87 ? 7.845 -4.942 -7.745 1.00 93.50 87 PHE A CA 1
ATOM 671 C C . PHE A 1 87 ? 9.286 -5.241 -7.342 1.00 93.50 87 PHE A C 1
ATOM 673 O O . PHE A 1 87 ? 9.633 -5.001 -6.186 1.00 93.50 87 PHE A O 1
ATOM 680 N N . THR A 1 88 ? 10.068 -5.826 -8.263 1.00 80.44 88 THR A N 1
ATOM 681 C CA . THR A 1 88 ? 11.526 -6.115 -8.148 1.00 80.44 88 THR A CA 1
ATOM 682 C C . THR A 1 88 ? 12.013 -6.576 -6.760 1.00 80.44 88 THR A C 1
ATOM 684 O O . THR A 1 88 ? 13.163 -6.385 -6.378 1.00 80.44 88 THR A O 1
ATOM 687 N N . SER A 1 89 ? 11.134 -7.237 -6.008 1.00 72.19 89 SER A N 1
ATOM 688 C CA . SER A 1 89 ? 11.310 -7.656 -4.621 1.00 72.19 89 SER A CA 1
ATOM 689 C C . SER A 1 89 ? 11.075 -9.157 -4.536 1.00 72.19 89 SER A C 1
ATOM 691 O O . SER A 1 89 ? 10.257 -9.714 -5.265 1.00 72.19 89 SER A O 1
ATOM 693 N N . ASN A 1 90 ? 11.735 -9.820 -3.587 1.00 81.56 90 ASN A N 1
ATOM 694 C CA . ASN A 1 90 ? 11.495 -11.234 -3.268 1.00 81.56 90 ASN A CA 1
ATOM 695 C C . ASN A 1 90 ? 10.160 -11.467 -2.516 1.00 81.56 90 ASN A C 1
ATOM 697 O O . ASN A 1 90 ? 9.950 -12.530 -1.921 1.00 81.56 90 ASN A O 1
ATOM 701 N N . TYR A 1 91 ? 9.303 -10.448 -2.467 1.00 88.38 91 TYR A N 1
ATOM 702 C CA . TYR A 1 91 ? 8.066 -10.344 -1.702 1.00 88.38 91 TYR A CA 1
ATOM 703 C C . TYR A 1 91 ? 7.032 -9.555 -2.518 1.00 88.38 91 TYR A C 1
ATOM 705 O O . TYR A 1 91 ? 7.394 -8.770 -3.398 1.00 88.38 91 TYR A O 1
ATOM 713 N N . ILE A 1 92 ? 5.750 -9.702 -2.183 1.00 93.62 92 ILE A N 1
ATOM 714 C CA . ILE A 1 92 ? 4.712 -8.781 -2.646 1.00 93.62 92 ILE A CA 1
ATOM 715 C C . ILE A 1 92 ? 4.979 -7.423 -2.001 1.00 93.62 92 ILE A C 1
ATOM 717 O O . ILE A 1 92 ? 4.839 -7.259 -0.789 1.00 93.62 92 ILE A O 1
ATOM 721 N N . LYS A 1 93 ? 5.354 -6.448 -2.824 1.00 95.38 93 LYS A N 1
ATOM 722 C CA . LYS A 1 93 ? 5.588 -5.063 -2.415 1.00 95.38 93 LYS A CA 1
ATOM 723 C C . LYS A 1 93 ? 4.375 -4.223 -2.789 1.00 95.38 93 LYS A C 1
ATOM 725 O O . LYS A 1 93 ? 3.657 -4.510 -3.752 1.00 95.38 93 LYS A O 1
ATOM 730 N N . GLY A 1 94 ? 4.109 -3.188 -2.013 1.00 95.75 94 GLY A N 1
ATOM 731 C CA . GLY A 1 94 ? 2.961 -2.345 -2.269 1.00 95.75 94 GLY A CA 1
ATOM 732 C C . GLY A 1 94 ? 2.902 -1.126 -1.381 1.00 95.75 94 GLY A C 1
ATOM 733 O O . GLY A 1 94 ? 3.803 -0.863 -0.586 1.00 95.75 94 GLY A O 1
ATOM 734 N N . LEU A 1 95 ? 1.817 -0.386 -1.562 1.00 96.12 95 LEU A N 1
ATOM 735 C CA . LEU A 1 95 ? 1.517 0.799 -0.789 1.00 96.12 95 LEU A CA 1
ATOM 736 C C . LEU A 1 95 ? 0.020 0.927 -0.519 1.00 96.12 95 LEU A C 1
ATOM 738 O O . LEU A 1 95 ? -0.814 0.348 -1.216 1.00 96.12 95 LEU A O 1
ATOM 742 N N . ALA A 1 96 ? -0.328 1.724 0.478 1.00 95.94 96 ALA A N 1
ATOM 743 C CA . ALA A 1 96 ? -1.668 2.228 0.704 1.00 95.94 96 ALA A CA 1
ATOM 744 C C . ALA A 1 96 ? -1.606 3.727 0.985 1.00 95.94 96 ALA A C 1
ATOM 746 O O . ALA A 1 96 ? -0.715 4.177 1.696 1.00 95.94 96 ALA A O 1
ATOM 747 N N . ILE A 1 97 ? -2.532 4.507 0.433 1.00 94.69 97 ILE A N 1
ATOM 748 C CA . ILE A 1 97 ? -2.567 5.965 0.590 1.00 94.69 97 ILE A CA 1
ATOM 749 C C . ILE A 1 97 ? -3.979 6.392 0.963 1.00 94.69 97 ILE A C 1
ATOM 751 O O . ILE A 1 97 ? -4.944 6.026 0.288 1.00 94.69 97 ILE A O 1
ATOM 755 N N . ASN A 1 98 ? -4.086 7.196 2.015 1.00 93.06 98 ASN A N 1
ATOM 756 C CA . ASN A 1 98 ? -5.276 7.975 2.335 1.00 93.06 98 ASN A CA 1
ATOM 757 C C . ASN A 1 98 ? -4.924 9.474 2.294 1.00 93.06 98 ASN A C 1
ATOM 759 O O . ASN A 1 98 ? -3.845 9.863 1.855 1.00 93.06 98 ASN A O 1
ATOM 763 N N . GLU A 1 99 ? -5.835 10.339 2.733 1.00 90.38 99 GLU A N 1
ATOM 764 C CA . GLU A 1 99 ? -5.577 11.785 2.738 1.00 90.38 99 GLU A CA 1
ATOM 765 C C . GLU A 1 99 ? -4.465 12.245 3.682 1.00 90.38 99 GLU A C 1
ATOM 767 O O . GLU A 1 99 ? -3.937 13.339 3.508 1.00 90.38 99 GLU A O 1
ATOM 772 N N . HIS A 1 100 ? -4.141 11.436 4.687 1.00 89.12 100 HIS A N 1
ATOM 773 C CA . HIS A 1 100 ? -3.261 11.816 5.789 1.00 89.12 100 HIS A CA 1
ATOM 774 C C . HIS A 1 100 ? -1.866 11.211 5.653 1.00 89.12 100 HIS A C 1
ATOM 776 O O . HIS A 1 100 ? -0.944 11.642 6.339 1.00 89.12 100 HIS A O 1
ATOM 782 N N . GLY A 1 101 ? -1.684 10.237 4.761 1.00 90.12 101 GLY A N 1
ATOM 783 C CA . GLY A 1 101 ? -0.375 9.665 4.522 1.00 90.12 101 GLY A CA 1
ATOM 784 C C . GLY A 1 101 ? -0.379 8.397 3.686 1.00 90.12 101 GLY A C 1
ATOM 785 O O . GLY A 1 101 ? -1.355 8.024 3.030 1.00 90.12 101 GLY A O 1
ATOM 786 N N . ARG A 1 102 ? 0.779 7.745 3.727 1.00 92.44 102 ARG A N 1
ATOM 787 C CA . ARG A 1 102 ? 1.144 6.575 2.938 1.00 92.44 102 ARG A CA 1
ATOM 788 C C . ARG A 1 102 ? 1.682 5.494 3.871 1.00 92.44 102 ARG A C 1
ATOM 790 O O . ARG A 1 102 ? 2.399 5.811 4.812 1.00 92.44 102 ARG A O 1
ATOM 797 N N . ILE A 1 103 ? 1.313 4.248 3.597 1.00 93.81 103 ILE A N 1
ATOM 798 C CA . ILE A 1 103 ? 1.934 3.038 4.134 1.00 93.81 103 ILE A CA 1
ATOM 799 C C . ILE A 1 103 ? 2.623 2.342 2.968 1.00 93.81 103 ILE A C 1
ATOM 801 O O . ILE A 1 103 ? 1.936 2.001 2.014 1.00 93.81 103 ILE A O 1
ATOM 805 N N . ASP A 1 104 ? 3.917 2.080 3.054 1.00 93.94 104 ASP A N 1
ATOM 806 C CA . ASP A 1 104 ? 4.632 1.124 2.213 1.00 93.94 104 ASP A CA 1
ATOM 807 C C . ASP A 1 104 ? 4.770 -0.212 2.949 1.00 93.94 104 ASP A C 1
ATOM 809 O O . ASP A 1 104 ? 4.972 -0.253 4.162 1.00 93.94 104 ASP A O 1
ATOM 813 N N . PHE A 1 105 ? 4.633 -1.322 2.229 1.00 93.75 105 PHE A N 1
ATOM 814 C CA . PHE A 1 105 ? 4.724 -2.663 2.807 1.00 93.75 105 PHE A CA 1
ATOM 815 C C . PHE A 1 105 ? 5.415 -3.641 1.859 1.00 93.75 105 PHE A C 1
ATOM 817 O O . PHE A 1 105 ? 5.431 -3.456 0.637 1.00 93.75 105 PHE A O 1
ATOM 824 N N . SER A 1 106 ? 5.955 -4.718 2.429 1.00 93.75 106 SER A N 1
ATOM 825 C CA . SER A 1 106 ? 6.584 -5.806 1.683 1.00 93.75 106 SER A CA 1
ATOM 826 C C . SER A 1 106 ? 6.388 -7.127 2.423 1.00 93.75 106 SER A C 1
ATOM 828 O O . SER A 1 106 ? 7.020 -7.361 3.445 1.00 93.75 106 SER A O 1
ATOM 830 N N . GLU A 1 107 ? 5.525 -7.998 1.903 1.00 93.69 107 GLU A N 1
ATOM 831 C CA . GLU A 1 107 ? 5.080 -9.225 2.575 1.00 93.69 107 GLU A CA 1
ATOM 832 C C . GLU A 1 107 ? 5.079 -10.432 1.633 1.00 93.69 107 GLU A C 1
ATOM 834 O O . GLU A 1 107 ? 4.992 -10.302 0.415 1.00 93.69 107 GLU A O 1
ATOM 839 N N . LYS A 1 108 ? 5.145 -11.654 2.174 1.00 93.00 108 LYS A N 1
ATOM 840 C CA . LYS A 1 108 ? 5.085 -12.885 1.352 1.00 93.00 108 LYS A CA 1
ATOM 841 C C . LYS A 1 108 ? 3.691 -13.189 0.793 1.00 93.00 108 LYS A C 1
ATOM 843 O O . LYS A 1 108 ? 3.551 -14.057 -0.063 1.00 93.00 108 LYS A O 1
ATOM 848 N N . VAL A 1 109 ? 2.661 -12.500 1.280 1.00 93.69 109 VAL A N 1
ATOM 849 C CA . VAL A 1 109 ? 1.263 -12.674 0.870 1.00 93.69 109 VAL A CA 1
ATOM 850 C C . VAL A 1 109 ? 0.642 -11.327 0.514 1.00 93.69 109 VAL A C 1
ATOM 852 O O . VAL A 1 109 ? 1.124 -10.279 0.937 1.00 93.69 109 VAL A O 1
ATOM 855 N N . ARG A 1 110 ? -0.451 -11.343 -0.255 1.00 95.00 110 ARG A N 1
ATOM 856 C CA . ARG A 1 110 ? -1.210 -10.126 -0.573 1.00 95.00 110 ARG A CA 1
ATOM 857 C C . ARG A 1 110 ? -1.929 -9.565 0.661 1.00 95.00 110 ARG A C 1
ATOM 859 O O . ARG A 1 110 ? -2.307 -10.337 1.552 1.00 95.00 110 ARG A O 1
ATOM 866 N N . PRO A 1 111 ? -2.152 -8.238 0.715 1.00 96.62 111 PRO A N 1
ATOM 867 C CA . PRO A 1 111 ? -2.947 -7.638 1.776 1.00 96.62 111 PRO A CA 1
ATOM 868 C C . PRO A 1 111 ? -4.366 -8.204 1.721 1.00 96.62 111 PRO A C 1
ATOM 870 O O . PRO A 1 111 ? -5.010 -8.182 0.678 1.00 96.62 111 PRO A O 1
ATOM 873 N N . ALA A 1 112 ? -4.863 -8.713 2.846 1.00 96.62 112 ALA A N 1
ATOM 874 C CA . ALA A 1 112 ? -6.150 -9.399 2.897 1.00 96.62 112 ALA A CA 1
ATOM 875 C C . ALA A 1 112 ? -7.304 -8.446 3.214 1.00 96.62 112 ALA A C 1
ATOM 877 O O . ALA A 1 112 ? -8.434 -8.633 2.749 1.00 96.62 112 ALA A O 1
ATOM 878 N N . ILE A 1 113 ? -7.036 -7.450 4.058 1.00 97.31 113 ILE A N 1
ATOM 879 C CA . ILE A 1 113 ? -8.051 -6.554 4.600 1.00 97.31 113 ILE A CA 1
ATOM 880 C C . ILE A 1 113 ? -7.461 -5.154 4.741 1.00 97.31 113 ILE A C 1
ATOM 882 O O . ILE A 1 113 ? -6.327 -4.995 5.188 1.00 97.31 113 ILE A O 1
ATOM 886 N N . ALA A 1 114 ? -8.262 -4.145 4.420 1.00 97.19 114 ALA A N 1
ATOM 887 C CA . ALA A 1 114 ? -7.992 -2.763 4.777 1.00 97.19 114 ALA A CA 1
ATOM 888 C C . ALA A 1 114 ? -9.040 -2.251 5.753 1.00 97.19 114 ALA A C 1
ATOM 890 O O . ALA A 1 114 ? -10.244 -2.411 5.531 1.00 97.19 114 ALA A O 1
ATOM 891 N N . TYR A 1 115 ? -8.572 -1.622 6.823 1.00 96.88 115 TYR A N 1
ATOM 892 C CA . TYR A 1 115 ? -9.401 -0.837 7.725 1.00 96.88 115 TYR A CA 1
ATOM 893 C C . TYR A 1 115 ? -9.114 0.637 7.476 1.00 96.88 115 TYR A C 1
ATOM 895 O O . TYR A 1 115 ? -7.963 1.056 7.569 1.00 96.88 115 TYR A O 1
ATOM 903 N N . THR A 1 116 ? -10.140 1.427 7.177 1.00 95.06 116 THR A N 1
ATOM 904 C CA . THR A 1 116 ? -10.000 2.858 6.891 1.00 95.06 116 THR A CA 1
ATOM 905 C C . THR A 1 116 ? -10.837 3.697 7.85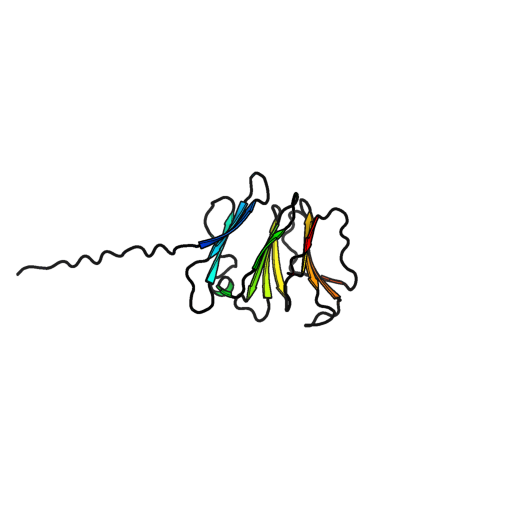0 1.00 95.06 116 THR A C 1
ATOM 907 O O . THR A 1 116 ? -11.979 3.379 8.167 1.00 95.06 116 THR A O 1
ATOM 910 N N . LYS A 1 117 ? -10.253 4.782 8.345 1.00 92.62 117 LYS A N 1
ATOM 911 C CA . LYS A 1 117 ? -10.867 5.800 9.202 1.00 92.62 117 LYS A CA 1
ATOM 912 C C . LYS A 1 117 ? -10.292 7.155 8.776 1.00 92.62 117 LYS A C 1
ATOM 914 O O . LYS A 1 117 ? -9.289 7.185 8.072 1.00 92.62 117 LYS A O 1
ATOM 919 N N . THR A 1 118 ? -10.912 8.267 9.175 1.00 87.38 118 THR A N 1
ATOM 920 C CA . THR A 1 118 ? -10.555 9.615 8.692 1.00 87.38 118 THR A CA 1
ATOM 921 C C . THR A 1 118 ? -9.049 9.860 8.652 1.00 87.38 118 THR A C 1
ATOM 923 O O . THR A 1 118 ? -8.518 10.093 7.577 1.00 87.38 118 THR A O 1
ATOM 926 N N . SER A 1 119 ? -8.359 9.716 9.783 1.00 87.88 119 SER A N 1
ATOM 927 C CA . SER A 1 119 ? -6.916 9.952 9.918 1.00 87.88 119 SER A CA 1
ATOM 928 C C . SER A 1 119 ? -6.127 8.684 10.244 1.00 87.88 119 SER A C 1
ATOM 930 O O . SER A 1 119 ? -5.016 8.762 10.757 1.00 87.88 119 SER A O 1
ATOM 932 N N . GLU A 1 120 ? -6.713 7.504 10.046 1.00 91.56 120 GLU A N 1
ATOM 933 C CA . GLU A 1 120 ? -6.061 6.241 10.387 1.00 91.56 120 GLU A CA 1
ATOM 934 C C . GLU A 1 120 ? -6.354 5.194 9.319 1.00 91.56 120 GLU A C 1
ATOM 936 O O . GLU A 1 120 ? -7.469 5.103 8.805 1.00 91.56 120 GLU A O 1
ATOM 941 N N . MET A 1 121 ? -5.380 4.346 9.020 1.00 93.81 121 MET A N 1
ATOM 942 C CA . MET A 1 121 ? -5.636 3.150 8.226 1.00 93.81 121 MET A CA 1
ATOM 943 C C . MET A 1 121 ? -4.774 1.989 8.696 1.00 93.81 121 MET A C 1
ATOM 945 O O . MET A 1 121 ? -3.680 2.191 9.219 1.00 93.81 121 MET A O 1
ATOM 949 N N . MET A 1 122 ? -5.277 0.773 8.508 1.00 95.56 122 MET A N 1
ATOM 950 C CA . MET A 1 122 ? -4.506 -0.449 8.688 1.00 95.56 122 MET A CA 1
ATOM 951 C C . MET A 1 122 ? -4.589 -1.315 7.444 1.00 95.56 122 MET A C 1
ATOM 953 O O . MET A 1 122 ? -5.679 -1.530 6.909 1.00 95.56 122 MET A O 1
ATOM 957 N N . ILE A 1 123 ? -3.444 -1.857 7.045 1.00 96.56 123 ILE A N 1
ATOM 958 C CA . ILE A 1 123 ? -3.334 -2.891 6.022 1.00 96.56 123 ILE A CA 1
ATOM 959 C C . ILE A 1 123 ? -2.955 -4.185 6.726 1.00 96.56 123 ILE A C 1
ATOM 961 O O . ILE A 1 123 ? -1.935 -4.263 7.410 1.00 96.56 123 ILE A O 1
ATOM 965 N N . ILE A 1 124 ? -3.830 -5.178 6.606 1.00 96.75 124 ILE A N 1
ATOM 966 C CA . ILE A 1 124 ? -3.762 -6.416 7.375 1.00 96.75 124 ILE A CA 1
ATOM 967 C C . ILE A 1 124 ? -3.484 -7.565 6.416 1.00 96.75 124 ILE A C 1
ATOM 969 O O . ILE A 1 124 ? -4.269 -7.853 5.506 1.00 96.75 124 ILE A O 1
ATOM 973 N N . PHE A 1 125 ? -2.388 -8.257 6.679 1.00 96.50 125 PHE A N 1
ATOM 974 C CA . PHE A 1 125 ? -1.976 -9.474 6.001 1.00 96.50 125 PHE A CA 1
ATOM 975 C C . PHE A 1 125 ? -2.366 -10.658 6.868 1.00 96.50 125 PHE A C 1
ATOM 977 O O . PHE A 1 125 ? -2.176 -10.636 8.083 1.00 96.50 125 PHE A O 1
ATOM 984 N N . ARG A 1 126 ? -2.933 -11.695 6.253 1.00 95.94 126 ARG A N 1
ATOM 985 C CA . ARG A 1 126 ? -3.229 -12.954 6.936 1.00 95.94 126 ARG A CA 1
ATOM 986 C C . ARG A 1 126 ? -2.108 -13.937 6.622 1.00 95.94 126 ARG A C 1
ATOM 988 O O . ARG A 1 126 ? -2.098 -14.538 5.552 1.00 95.94 126 ARG A O 1
ATOM 995 N N . THR A 1 127 ? -1.157 -14.049 7.536 1.00 94.88 127 THR A N 1
ATOM 996 C CA . THR A 1 127 ? 0.027 -14.904 7.401 1.00 94.88 127 THR A CA 1
ATOM 997 C C 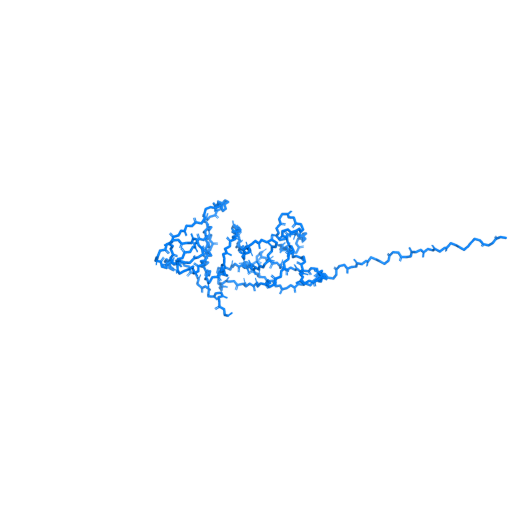. THR A 1 127 ? -0.230 -16.319 7.916 1.00 94.88 127 THR A C 1
ATOM 999 O O . THR A 1 127 ? 0.459 -17.242 7.493 1.00 94.88 127 THR A O 1
ATOM 1002 N N . ASP A 1 128 ? -1.228 -16.517 8.790 1.00 94.00 128 ASP A N 1
ATOM 1003 C CA . ASP A 1 128 ? -1.576 -17.818 9.389 1.00 94.00 128 ASP A CA 1
ATOM 1004 C C . ASP A 1 128 ? -0.349 -18.542 9.998 1.00 94.00 128 ASP A C 1
ATOM 1006 O O . ASP A 1 128 ? -0.222 -19.763 9.881 1.00 94.00 128 ASP A O 1
ATOM 1010 N N . LYS A 1 129 ? 0.567 -17.791 10.634 1.00 93.81 129 LYS A N 1
ATOM 1011 C CA . LYS A 1 129 ? 1.843 -18.281 11.200 1.00 93.81 129 LYS A CA 1
ATOM 1012 C C . LYS A 1 129 ? 2.778 -18.941 10.177 1.00 93.81 129 LYS A C 1
ATOM 1014 O O . LYS A 1 129 ? 3.501 -19.886 10.491 1.00 93.81 129 LYS A O 1
ATOM 1019 N N . LYS A 1 130 ? 2.727 -18.481 8.927 1.00 91.25 130 LYS A N 1
ATOM 1020 C CA . LYS A 1 130 ? 3.619 -18.894 7.835 1.00 91.25 130 LYS A CA 1
ATOM 1021 C C . LYS A 1 130 ? 4.557 -17.751 7.463 1.00 91.25 130 LYS A C 1
ATOM 1023 O O . LYS A 1 130 ? 4.329 -16.608 7.852 1.00 91.25 130 LYS A O 1
ATOM 1028 N N . TRP A 1 131 ? 5.549 -18.067 6.630 1.00 84.62 131 TRP A N 1
ATOM 1029 C CA . TRP A 1 131 ? 6.355 -17.064 5.932 1.00 84.62 131 TRP A CA 1
ATOM 1030 C C . TRP A 1 131 ? 7.059 -16.089 6.886 1.00 84.62 131 TRP A C 1
ATOM 1032 O O . TRP A 1 131 ? 6.861 -14.881 6.807 1.00 84.62 131 TRP A O 1
ATOM 1042 N N . ASP A 1 132 ? 7.820 -16.648 7.826 1.00 82.44 132 ASP A N 1
ATOM 1043 C CA . ASP A 1 132 ? 8.585 -15.938 8.864 1.00 82.44 132 ASP A CA 1
ATOM 1044 C C . ASP A 1 132 ? 7.745 -15.160 9.897 1.00 82.44 132 ASP A C 1
ATOM 1046 O O . ASP A 1 132 ? 8.286 -14.560 10.825 1.00 82.44 132 ASP A O 1
ATOM 1050 N N . SER A 1 133 ? 6.412 -15.226 9.812 1.00 88.00 133 SER A N 1
ATOM 1051 C CA . SER A 1 133 ? 5.511 -14.668 10.818 1.00 88.00 133 SER A CA 1
ATOM 1052 C C . SER A 1 133 ? 5.228 -15.677 11.933 1.00 88.00 133 SER A C 1
ATOM 1054 O O . SER A 1 133 ? 4.764 -16.789 11.681 1.00 88.00 133 SER A O 1
ATOM 1056 N N . ASN A 1 134 ? 5.411 -15.259 13.188 1.00 93.50 134 ASN A N 1
ATOM 1057 C CA . ASN A 1 134 ? 4.981 -16.024 14.368 1.00 93.50 134 ASN A CA 1
ATOM 1058 C C . ASN A 1 134 ? 3.491 -15.828 14.698 1.00 93.50 134 ASN A C 1
ATOM 1060 O O . ASN A 1 134 ? 2.977 -16.426 15.648 1.00 93.50 134 ASN A O 1
ATOM 1064 N N . ASN A 1 135 ? 2.794 -14.989 13.925 1.00 96.81 135 ASN A N 1
ATOM 1065 C CA . ASN A 1 135 ? 1.432 -14.562 14.199 1.00 96.81 135 ASN A CA 1
ATOM 1066 C C . ASN A 1 135 ? 0.461 -14.899 13.066 1.00 96.81 135 ASN A C 1
ATOM 1068 O O . ASN A 1 135 ? 0.867 -15.195 11.948 1.00 96.81 135 ASN A O 1
ATOM 1072 N N . ILE A 1 136 ? -0.843 -14.884 13.356 1.00 96.88 136 ILE A N 1
ATOM 1073 C CA . ILE A 1 136 ? -1.884 -15.082 12.327 1.00 96.88 136 ILE A CA 1
ATOM 1074 C C . ILE A 1 136 ? -1.984 -13.865 11.397 1.00 96.88 136 ILE A C 1
ATOM 1076 O O . ILE A 1 136 ? -2.289 -14.019 10.210 1.00 96.88 136 ILE A O 1
ATOM 1080 N N . TYR A 1 137 ? -1.731 -12.670 11.933 1.00 96.75 137 TYR A N 1
ATOM 1081 C CA . TYR A 1 137 ? -1.806 -11.415 11.204 1.00 96.75 137 TYR A CA 1
ATOM 1082 C C . TYR A 1 137 ? -0.519 -10.607 11.339 1.00 96.75 137 TYR A C 1
ATOM 1084 O O . TYR A 1 137 ? 0.005 -10.466 12.444 1.00 96.75 137 TYR A O 1
ATOM 1092 N N . THR A 1 138 ? -0.097 -10.001 10.231 1.00 96.00 138 THR A N 1
ATOM 1093 C CA . THR A 1 138 ? 0.862 -8.887 10.204 1.00 96.00 138 THR A CA 1
ATOM 1094 C C . THR A 1 138 ? 0.098 -7.614 9.853 1.00 96.00 138 THR A C 1
ATOM 1096 O O . THR A 1 138 ? -0.721 -7.611 8.928 1.00 96.00 138 THR A O 1
ATOM 1099 N N . VAL A 1 139 ? 0.316 -6.538 10.607 1.00 95.69 139 VAL A N 1
ATOM 1100 C CA . VAL A 1 139 ? -0.450 -5.294 10.490 1.00 95.69 139 VAL A CA 1
ATOM 1101 C C . VAL A 1 139 ? 0.488 -4.119 10.291 1.00 95.69 139 VAL A C 1
ATOM 1103 O O . VAL A 1 139 ? 1.359 -3.864 11.118 1.00 95.69 139 VAL A O 1
ATOM 1106 N N . TYR A 1 140 ? 0.245 -3.367 9.225 1.00 95.31 140 TYR A N 1
ATOM 1107 C CA . TYR A 1 140 ? 0.820 -2.044 9.014 1.00 95.31 140 TYR A CA 1
ATOM 1108 C C . TYR A 1 140 ? -0.233 -1.010 9.378 1.00 95.31 140 TYR A C 1
ATOM 1110 O O . TYR A 1 140 ? -1.392 -1.151 8.976 1.00 95.31 140 TYR A O 1
ATOM 1118 N N . LYS A 1 141 ? 0.146 0.022 10.133 1.00 93.19 141 LYS A N 1
ATOM 1119 C CA . LYS A 1 141 ? -0.787 1.036 10.625 1.00 93.19 141 LYS A CA 1
ATOM 1120 C C . LYS A 1 141 ? -0.253 2.442 10.374 1.00 93.19 141 LYS A C 1
ATOM 1122 O O . LYS A 1 141 ? 0.910 2.723 10.619 1.00 93.19 141 LYS A O 1
ATOM 1127 N N . LEU A 1 142 ? -1.147 3.320 9.938 1.00 91.06 142 LEU A N 1
ATOM 1128 C CA . LEU A 1 142 ? -0.947 4.762 9.887 1.00 91.06 142 LEU A CA 1
ATOM 1129 C C . LEU A 1 142 ? -1.896 5.408 10.895 1.00 91.06 142 LEU A C 1
ATOM 1131 O O . LEU A 1 142 ? -3.096 5.110 10.892 1.00 91.06 142 LEU A O 1
ATOM 1135 N N . THR A 1 143 ? -1.366 6.296 11.731 1.00 87.38 143 THR A N 1
ATOM 1136 C CA . THR A 1 143 ? -2.126 7.099 12.694 1.00 87.38 143 THR A CA 1
ATOM 1137 C C . THR A 1 143 ? -1.770 8.574 12.573 1.00 87.38 143 THR A C 1
ATOM 1139 O O . THR A 1 143 ? -0.628 8.960 12.790 1.00 87.38 143 THR A O 1
ATOM 1142 N N . GLY A 1 144 ? -2.764 9.416 12.295 1.00 74.00 144 GLY A N 1
ATOM 1143 C CA . GLY A 1 144 ? -2.594 10.867 12.244 1.00 74.00 144 GLY A CA 1
ATOM 1144 C C . GLY A 1 144 ? -1.651 11.334 11.130 1.00 74.00 144 GLY A C 1
ATOM 1145 O O . GLY A 1 144 ? -1.532 10.687 10.095 1.00 74.00 144 GLY A O 1
ATOM 1146 N N . ASN A 1 145 ? -1.004 12.480 11.366 1.00 61.09 145 ASN A N 1
ATOM 1147 C CA . ASN A 1 145 ? -0.019 13.094 10.462 1.00 61.09 145 ASN A CA 1
ATOM 1148 C C . ASN A 1 145 ? 1.411 12.581 10.713 1.00 61.09 145 ASN A C 1
ATOM 1150 O O . ASN A 1 145 ? 2.379 13.191 10.252 1.00 61.09 145 ASN A O 1
ATOM 1154 N N . GLU A 1 146 ? 1.569 11.525 11.509 1.00 56.53 146 GLU A N 1
ATOM 1155 C CA . GLU A 1 146 ? 2.878 10.928 11.734 1.00 56.53 146 GLU A CA 1
ATOM 1156 C C . GLU A 1 146 ? 3.294 10.189 10.461 1.00 56.53 146 GLU A C 1
ATOM 1158 O O . GLU A 1 146 ? 2.489 9.495 9.832 1.00 56.53 146 GLU A O 1
ATOM 1163 N N . LYS A 1 147 ? 4.559 10.360 10.052 1.00 54.50 147 LYS A N 1
ATOM 1164 C CA . LYS A 1 147 ? 5.144 9.478 9.038 1.00 54.50 147 LYS A CA 1
ATOM 1165 C C . LYS A 1 147 ? 4.941 8.048 9.524 1.00 54.50 147 LYS A C 1
ATOM 1167 O O . LYS A 1 147 ? 5.128 7.789 10.711 1.00 54.50 147 LYS A O 1
ATOM 1172 N N . GLN A 1 148 ? 4.548 7.161 8.612 1.00 56.84 148 GLN A N 1
ATOM 1173 C CA . GLN A 1 148 ? 4.498 5.728 8.871 1.00 56.84 148 GLN A CA 1
ATOM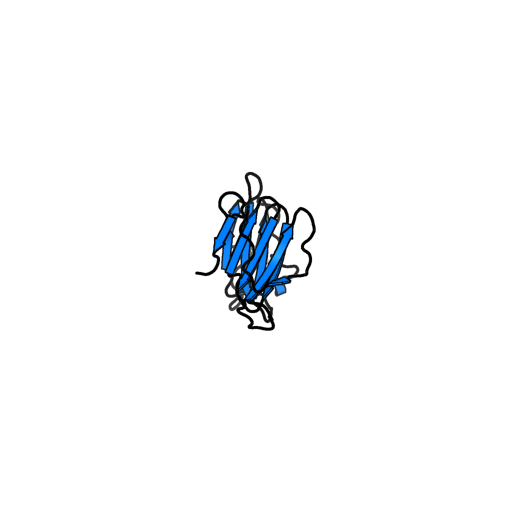 1174 C C . GLN A 1 148 ? 5.707 5.317 9.723 1.00 56.84 148 GLN A C 1
ATOM 1176 O O . GLN A 1 148 ? 6.843 5.615 9.356 1.00 56.84 148 GLN A O 1
ATOM 1181 N N . SER A 1 149 ? 5.468 4.648 10.852 1.00 53.94 149 SER A N 1
ATOM 1182 C CA . SER A 1 149 ? 6.532 3.876 11.480 1.00 53.94 149 SER A CA 1
ATOM 1183 C C . SER A 1 149 ? 6.832 2.708 10.548 1.00 53.94 149 SER A C 1
ATOM 1185 O O . SER A 1 149 ? 5.914 1.968 10.190 1.00 53.94 149 SER A O 1
ATOM 1187 N N . ASP A 1 150 ? 8.094 2.526 10.163 1.00 55.59 150 ASP A N 1
ATOM 1188 C CA . ASP A 1 150 ? 8.534 1.383 9.342 1.00 55.59 150 ASP A CA 1
ATOM 1189 C C . ASP A 1 150 ? 8.198 0.021 9.993 1.00 55.59 150 ASP A C 1
ATOM 1191 O O . ASP A 1 150 ? 8.289 -1.031 9.364 1.00 55.59 150 ASP A O 1
ATOM 1195 N N . GLU A 1 151 ? 7.771 0.032 11.256 1.00 71.44 151 GLU A N 1
ATOM 1196 C CA . GLU A 1 151 ? 7.411 -1.140 12.032 1.00 71.44 151 GLU A CA 1
ATOM 1197 C C . GLU A 1 151 ? 5.960 -1.573 11.778 1.00 71.44 151 GLU A C 1
ATOM 1199 O O . GLU A 1 151 ? 4.987 -0.916 12.163 1.00 71.44 151 GLU A O 1
ATOM 1204 N N . SER A 1 152 ? 5.822 -2.735 11.143 1.00 89.56 152 SER A N 1
ATOM 1205 C CA . SER A 1 152 ? 4.626 -3.561 11.265 1.00 89.56 152 SER A CA 1
ATOM 1206 C C . SER A 1 152 ? 4.606 -4.257 12.630 1.00 89.56 152 SER A C 1
ATOM 1208 O O . SER A 1 152 ? 5.628 -4.382 13.305 1.00 89.56 152 SER A O 1
ATOM 1210 N N . PHE A 1 153 ? 3.440 -4.748 13.046 1.00 92.38 153 PHE A N 1
ATOM 1211 C CA . PHE A 1 153 ? 3.337 -5.600 14.231 1.00 92.38 153 PHE A CA 1
ATOM 1212 C C . PHE A 1 153 ? 2.550 -6.878 13.942 1.00 92.38 153 PHE A C 1
ATOM 1214 O O . PHE A 1 153 ? 1.614 -6.898 13.137 1.00 92.38 153 PHE A O 1
ATOM 1221 N N . GLY A 1 154 ? 2.936 -7.957 14.622 1.00 94.12 154 GLY A N 1
ATOM 1222 C CA . GLY A 1 154 ? 2.263 -9.250 14.564 1.00 94.12 154 GLY A CA 1
ATOM 1223 C C . GLY A 1 154 ? 1.189 -9.396 15.645 1.00 94.12 154 GLY A C 1
ATOM 1224 O O . GLY A 1 154 ? 1.351 -8.921 16.768 1.00 94.12 154 GLY A O 1
ATOM 1225 N N . THR A 1 155 ? 0.079 -10.065 15.329 1.00 95.75 155 THR A N 1
ATOM 1226 C CA . THR A 1 155 ? -0.950 -10.439 16.315 1.00 95.75 155 THR A CA 1
ATOM 1227 C C . THR A 1 155 ? -1.699 -11.710 15.919 1.00 95.75 155 THR A C 1
ATOM 1229 O O . THR A 1 155 ? -1.966 -11.959 14.744 1.00 95.75 155 THR A O 1
ATOM 1232 N N . ASP A 1 156 ? -2.079 -12.523 16.905 1.00 97.19 156 ASP A N 1
ATOM 1233 C CA . ASP A 1 156 ? -2.942 -13.696 16.693 1.00 97.19 156 ASP A CA 1
ATOM 1234 C C . ASP A 1 156 ? -4.432 -13.338 16.684 1.00 97.19 156 ASP A C 1
ATOM 1236 O O . ASP A 1 156 ? -5.266 -14.113 16.219 1.00 97.19 156 ASP A O 1
ATOM 1240 N N . THR A 1 157 ? -4.785 -12.147 17.170 1.00 96.06 157 THR A N 1
ATOM 1241 C CA . THR A 1 157 ? -6.172 -11.681 17.209 1.00 96.06 157 THR A CA 1
ATOM 1242 C C . THR A 1 157 ? -6.414 -10.700 16.077 1.00 96.06 157 THR A C 1
ATOM 1244 O O . THR A 1 157 ? -5.676 -9.726 15.927 1.00 96.06 157 THR A O 1
ATOM 1247 N N . LYS A 1 158 ? -7.482 -10.920 15.300 1.00 94.06 158 LYS A N 1
ATOM 1248 C CA . LYS A 1 158 ? -7.881 -9.988 14.243 1.00 94.06 158 LYS A CA 1
ATOM 1249 C C . LYS A 1 158 ? -8.049 -8.582 14.843 1.00 94.06 158 LYS A C 1
ATOM 1251 O O . LYS A 1 158 ? -8.810 -8.449 15.805 1.00 94.06 158 LYS A O 1
ATOM 1256 N N . PRO A 1 159 ? -7.400 -7.542 14.286 1.00 93.12 159 PRO A N 1
ATOM 1257 C CA . PRO A 1 159 ? -7.540 -6.183 14.795 1.00 93.12 159 PRO A CA 1
ATOM 1258 C C . PRO A 1 159 ? -9.005 -5.750 14.918 1.00 93.12 159 PRO A C 1
ATOM 1260 O O . PRO A 1 159 ? -9.847 -6.102 14.077 1.00 93.12 159 PRO A O 1
ATOM 1263 N N . SER A 1 160 ? -9.300 -4.973 15.965 1.00 92.44 160 SER A N 1
ATOM 1264 C CA . SER A 1 160 ? -10.639 -4.437 16.221 1.00 92.44 160 SER A CA 1
ATOM 1265 C C . SER A 1 160 ? -11.098 -3.529 15.082 1.00 92.44 160 SER A C 1
ATOM 1267 O O . SER A 1 160 ? -10.339 -2.706 14.577 1.00 92.44 160 SER A O 1
ATOM 1269 N N . GLN A 1 161 ? -12.365 -3.672 14.699 1.00 93.38 161 GLN A N 1
ATOM 1270 C CA . GLN A 1 161 ? -13.000 -2.896 13.630 1.00 93.38 161 GLN A CA 1
ATOM 1271 C C . GLN A 1 161 ? -13.616 -1.585 14.131 1.00 93.38 161 GLN A C 1
ATOM 1273 O O . GLN A 1 161 ? -14.186 -0.837 13.341 1.00 93.38 161 GLN A O 1
ATOM 1278 N N . HIS A 1 162 ? -13.568 -1.312 15.438 1.00 92.19 162 HIS A N 1
ATOM 1279 C CA . HIS A 1 162 ? -14.314 -0.207 16.031 1.00 92.19 162 HIS A CA 1
ATOM 1280 C C . HIS A 1 162 ? -13.933 1.145 15.407 1.00 92.19 162 HIS A C 1
ATOM 1282 O O . HIS A 1 162 ? -12.790 1.588 15.499 1.00 92.19 162 HIS A O 1
ATOM 1288 N N . GLY A 1 163 ? -14.909 1.799 14.770 1.00 90.62 163 GLY A N 1
ATOM 1289 C CA . GLY A 1 163 ? -14.724 3.091 14.105 1.00 90.62 163 GLY A CA 1
ATOM 1290 C C . GLY A 1 163 ? -14.013 3.038 12.747 1.00 90.62 163 GLY A C 1
ATOM 1291 O O . GLY A 1 163 ? -13.800 4.099 12.164 1.00 90.62 163 GLY A O 1
ATOM 1292 N N . TYR A 1 164 ? -13.674 1.850 12.236 1.00 95.50 164 TYR A N 1
ATOM 1293 C CA . TYR A 1 164 ? -13.110 1.667 10.900 1.00 95.50 164 TYR A CA 1
ATOM 1294 C C . TYR A 1 164 ? -14.166 1.165 9.913 1.00 95.50 164 TYR A C 1
ATOM 1296 O O . TYR A 1 164 ? -15.007 0.321 10.227 1.00 95.50 164 TYR A O 1
ATOM 1304 N N . GLU A 1 165 ? -14.074 1.633 8.676 1.00 95.94 165 GLU A N 1
ATOM 1305 C CA . GLU A 1 165 ? -14.662 0.961 7.528 1.00 95.94 165 GLU A CA 1
ATOM 1306 C C . GLU A 1 165 ? -13.772 -0.206 7.111 1.00 95.94 165 GLU A C 1
ATOM 1308 O O . GLU A 1 165 ? -12.551 -0.087 7.052 1.00 95.94 165 GLU A O 1
ATOM 1313 N N . VAL A 1 166 ? -14.386 -1.349 6.815 1.00 96.25 166 VAL A N 1
ATOM 1314 C CA . VAL A 1 166 ? -13.665 -2.583 6.500 1.00 96.25 166 VAL A CA 1
ATOM 1315 C C . VAL A 1 166 ? -13.839 -2.919 5.029 1.00 96.25 166 VAL A C 1
ATOM 1317 O O . VAL A 1 166 ? -14.962 -3.069 4.549 1.00 96.25 166 VAL A O 1
ATOM 1320 N N . THR A 1 167 ? -12.722 -3.094 4.329 1.00 96.75 167 THR A N 1
ATOM 1321 C CA . THR A 1 167 ? -12.679 -3.581 2.948 1.00 96.75 167 THR A CA 1
ATOM 1322 C C . THR A 1 167 ? -11.936 -4.909 2.908 1.00 96.75 167 THR A C 1
ATOM 1324 O O . THR A 1 167 ? -10.785 -4.988 3.328 1.00 96.75 167 THR A O 1
ATOM 1327 N N . ILE A 1 168 ? -12.589 -5.957 2.406 1.00 95.75 168 ILE A N 1
ATOM 1328 C CA . ILE A 1 168 ? -11.926 -7.229 2.096 1.00 95.75 168 ILE A CA 1
ATOM 1329 C C . ILE A 1 168 ? -11.273 -7.083 0.723 1.00 95.75 168 ILE A C 1
ATOM 1331 O O . ILE A 1 168 ? -11.955 -6.741 -0.241 1.00 95.75 168 ILE A O 1
ATOM 1335 N N . LEU A 1 169 ? -9.961 -7.298 0.664 1.00 92.88 169 LEU A N 1
ATOM 1336 C CA . LEU A 1 169 ? -9.140 -7.064 -0.528 1.00 92.88 169 LEU A CA 1
ATOM 1337 C C . LEU A 1 169 ? -8.927 -8.344 -1.337 1.00 92.88 169 LEU A C 1
ATOM 1339 O O . LEU A 1 169 ? -8.802 -8.285 -2.554 1.00 92.88 169 LEU A O 1
ATOM 1343 N N . ASN A 1 170 ? -8.951 -9.497 -0.667 1.00 70.62 170 ASN A N 1
ATOM 1344 C CA . ASN A 1 170 ? -8.846 -10.791 -1.324 1.00 70.62 170 ASN A CA 1
ATOM 1345 C C . ASN A 1 170 ? -10.180 -11.160 -1.991 1.00 70.62 170 ASN A C 1
ATOM 1347 O O . ASN A 1 170 ? -11.168 -11.446 -1.304 1.00 70.62 170 ASN A O 1
ATOM 1351 N N . ARG A 1 171 ? -10.179 -11.188 -3.324 1.00 52.50 171 ARG A N 1
ATOM 1352 C CA . ARG A 1 171 ? -11.029 -12.059 -4.139 1.00 52.50 171 ARG A CA 1
ATOM 1353 C C . ARG A 1 171 ? -10.148 -12.869 -5.070 1.00 52.50 171 ARG A C 1
ATOM 1355 O O . ARG A 1 171 ? -9.213 -12.263 -5.632 1.00 52.50 171 ARG A O 1
#

Foldseek 3Di:
DDDDDPPPPPDPPPQPWAFPDWEALDPQWIKTKTWGDDDPQWTQIWIDINPDDIGGQDDDSQQRIFHPKDWDWADDNRTKIKIWGGRNDPFTWIKIDHPQAIDTDGHNDDFFKWWGANFKIKGKDQQCCHDPANERIWIFMGGGNDYGDNDIDGYNDDDDNVRTGMDGPDD

Secondary structure (DSSP, 8-state):
-----------------EEEEEEE-SSS-EEEEEE-S-BTTBEEEEEEETT---EESSSSHHHHEEEEEEEEEE-SSS-EEEEEEEESSSSEEEEEE-SS-EEEEEESS-EEEEEEETTEEEEEEE-TT-TT-SSSEEEEEEETTS---S--EEESSPPP-TT-EEEE---